Protein AF-A0A3N4LB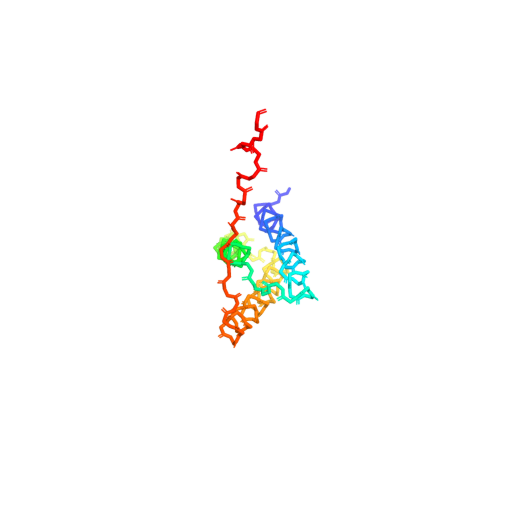V9-F1 (afdb_monomer_lite)

Organism: NCBI:txid1051890

Structure (mmCIF, N/CA/C/O backbone):
data_AF-A0A3N4LBV9-F1
#
_entry.id   AF-A0A3N4LBV9-F1
#
loop_
_atom_site.group_PDB
_atom_site.id
_atom_site.type_symbol
_atom_site.label_atom_id
_atom_site.label_alt_id
_atom_site.label_comp_id
_atom_site.label_asym_id
_atom_site.label_entity_id
_atom_site.label_seq_id
_atom_site.pdbx_PDB_ins_code
_atom_site.Cartn_x
_atom_site.Cartn_y
_atom_site.Cartn_z
_atom_site.occupancy
_atom_site.B_iso_or_equiv
_atom_site.auth_seq_id
_atom_site.auth_comp_id
_atom_site.auth_asym_id
_atom_site.auth_atom_id
_atom_site.pdbx_PDB_model_num
ATOM 1 N N . MET A 1 1 ? -13.068 11.919 16.872 1.00 75.56 1 MET A N 1
ATOM 2 C CA . MET A 1 1 ? -12.288 11.099 15.927 1.00 75.56 1 MET A CA 1
ATOM 3 C C . MET A 1 1 ? -11.616 10.014 16.744 1.00 75.56 1 MET A C 1
ATOM 5 O O . MET A 1 1 ? -10.957 10.363 17.719 1.00 75.56 1 MET A O 1
ATOM 9 N N . SER A 1 2 ? -11.880 8.741 16.451 1.00 92.56 2 SER A N 1
ATOM 10 C CA . SER A 1 2 ? -11.309 7.625 17.220 1.00 92.56 2 SER A CA 1
ATOM 11 C C . SER A 1 2 ? -9.838 7.387 16.863 1.00 92.56 2 SER A C 1
ATOM 13 O O . SER A 1 2 ? -9.336 7.888 15.848 1.00 92.56 2 SER A O 1
ATOM 15 N N . ALA A 1 3 ? -9.129 6.625 17.700 1.00 93.25 3 ALA A N 1
ATOM 16 C CA . ALA A 1 3 ? -7.759 6.202 17.406 1.00 93.25 3 ALA A CA 1
ATOM 17 C C . ALA A 1 3 ? -7.703 5.349 16.126 1.00 93.25 3 ALA A C 1
ATOM 19 O O . ALA A 1 3 ? -6.806 5.545 15.307 1.00 93.25 3 ALA A O 1
ATOM 20 N N . VAL A 1 4 ? -8.709 4.489 15.915 1.00 95.56 4 VAL A N 1
ATOM 21 C CA . VAL A 1 4 ? -8.875 3.673 14.703 1.00 95.56 4 VAL A CA 1
ATOM 22 C C . VAL A 1 4 ? -9.034 4.561 13.465 1.00 95.56 4 VAL A C 1
ATOM 24 O O . VAL A 1 4 ? -8.277 4.414 12.508 1.00 95.56 4 VAL A O 1
ATOM 27 N N . GLN A 1 5 ? -9.935 5.551 13.501 1.00 95.50 5 GLN A N 1
ATOM 28 C CA . GLN A 1 5 ? -10.119 6.507 12.397 1.00 95.50 5 GLN A CA 1
ATOM 29 C C . GLN A 1 5 ? -8.847 7.305 12.095 1.00 95.50 5 GLN A C 1
ATOM 31 O O . GLN A 1 5 ? -8.494 7.499 10.936 1.00 95.50 5 GLN A O 1
ATOM 36 N N . THR A 1 6 ? -8.140 7.753 13.134 1.00 96.25 6 THR A N 1
ATOM 37 C CA . THR A 1 6 ? -6.898 8.524 12.975 1.00 96.25 6 THR A CA 1
ATOM 38 C C . THR A 1 6 ? -5.791 7.674 12.348 1.00 96.25 6 THR A C 1
ATOM 40 O O . THR A 1 6 ? -5.038 8.162 11.509 1.00 96.25 6 THR A O 1
ATOM 43 N N . CYS A 1 7 ? -5.682 6.405 12.748 1.00 95.62 7 CYS A N 1
ATOM 44 C CA . CYS A 1 7 ? -4.730 5.460 12.174 1.00 95.62 7 CYS A CA 1
ATOM 45 C C . CYS A 1 7 ? -5.047 5.185 10.699 1.00 95.62 7 CYS A C 1
ATOM 47 O O . CYS A 1 7 ? -4.162 5.336 9.861 1.00 95.62 7 CYS A O 1
ATOM 49 N N . TYR A 1 8 ? -6.313 4.897 10.380 1.00 97.44 8 TYR A N 1
ATOM 50 C CA . TYR A 1 8 ? -6.777 4.709 9.005 1.00 97.44 8 TYR A CA 1
ATOM 51 C C . TYR A 1 8 ? -6.409 5.895 8.103 1.00 97.44 8 TYR A C 1
ATOM 53 O O . TYR A 1 8 ? -5.766 5.686 7.079 1.00 97.44 8 TYR A O 1
ATOM 61 N N . ILE A 1 9 ? -6.727 7.128 8.523 1.00 96.56 9 ILE A N 1
ATOM 62 C CA . ILE A 1 9 ? -6.429 8.347 7.749 1.00 96.56 9 ILE A CA 1
ATOM 63 C C . ILE A 1 9 ? -4.931 8.453 7.440 1.00 96.56 9 ILE A C 1
ATOM 65 O O . ILE A 1 9 ? -4.555 8.651 6.287 1.00 96.56 9 ILE A O 1
ATOM 69 N N . LYS A 1 10 ? -4.067 8.251 8.442 1.00 95.62 10 LYS A N 1
ATOM 70 C CA . LYS A 1 10 ? -2.608 8.322 8.260 1.00 95.62 10 LYS A CA 1
ATOM 71 C C . LYS A 1 10 ? -2.078 7.278 7.278 1.00 95.62 10 LYS A C 1
ATOM 73 O O . LYS A 1 10 ? -1.145 7.563 6.530 1.00 95.62 10 LYS A O 1
ATOM 78 N N . ILE A 1 11 ? -2.642 6.070 7.298 1.00 96.19 11 ILE A N 1
ATOM 79 C CA . ILE A 1 11 ? -2.274 5.016 6.348 1.00 96.19 11 ILE A CA 1
ATOM 80 C C . ILE A 1 11 ? -2.713 5.424 4.943 1.00 96.19 11 ILE A C 1
ATOM 82 O O . ILE A 1 11 ? -1.914 5.360 4.014 1.00 96.19 11 ILE A O 1
ATOM 86 N N . THR A 1 12 ? -3.951 5.897 4.780 1.00 94.88 12 THR A N 1
ATOM 87 C CA . THR A 1 12 ? -4.462 6.307 3.467 1.00 94.88 12 THR A CA 1
ATOM 88 C C . THR A 1 12 ? -3.708 7.498 2.884 1.00 94.88 12 THR A C 1
ATOM 90 O O . THR A 1 12 ? -3.353 7.439 1.716 1.00 94.88 12 THR A O 1
ATOM 93 N N . GLU A 1 13 ? -3.359 8.513 3.680 1.00 94.19 13 GLU A N 1
ATOM 94 C CA . GLU A 1 13 ? -2.552 9.661 3.227 1.00 94.19 13 GLU A CA 1
ATOM 95 C C . GLU A 1 13 ? -1.179 9.221 2.692 1.00 94.19 13 GLU A C 1
ATOM 97 O O . GLU A 1 13 ? -0.693 9.740 1.688 1.00 94.19 13 GLU A O 1
ATOM 102 N N . LYS A 1 14 ? -0.552 8.224 3.329 1.00 91.56 14 LYS A N 1
ATOM 103 C CA . LYS A 1 14 ? 0.690 7.623 2.821 1.00 91.56 14 LYS A CA 1
ATOM 104 C C . LYS A 1 14 ? 0.455 6.850 1.526 1.00 91.56 14 LYS A C 1
ATOM 106 O O . LYS A 1 14 ? 1.209 7.011 0.568 1.00 91.56 14 LYS A O 1
ATOM 111 N N . LEU A 1 15 ? -0.588 6.022 1.484 1.00 93.81 15 LEU A N 1
ATOM 112 C CA . LEU A 1 15 ? -0.914 5.210 0.311 1.00 93.81 15 LEU A CA 1
ATOM 113 C C . LEU A 1 15 ? -1.347 6.061 -0.888 1.00 93.81 15 LEU A C 1
ATOM 115 O O . LEU A 1 15 ? -1.114 5.649 -2.020 1.00 93.81 15 LEU A O 1
ATOM 119 N N . GLU A 1 16 ? -1.893 7.260 -0.692 1.00 94.44 16 GLU A N 1
ATOM 120 C CA . GLU A 1 16 ? -2.208 8.191 -1.783 1.00 94.44 16 GLU A CA 1
ATOM 121 C C . GLU A 1 16 ? -0.967 8.558 -2.606 1.00 94.44 16 GLU A C 1
ATOM 123 O O . GLU A 1 16 ? -1.050 8.662 -3.832 1.00 94.44 16 GLU A O 1
ATOM 128 N N . VAL A 1 17 ? 0.210 8.651 -1.976 1.00 93.94 17 VAL A N 1
ATOM 129 C CA . VAL A 1 17 ? 1.477 8.949 -2.664 1.00 93.94 17 VAL A CA 1
ATOM 130 C C . VAL A 1 17 ? 1.848 7.856 -3.675 1.00 93.94 17 VAL A C 1
ATOM 132 O O . VAL A 1 17 ? 2.466 8.156 -4.700 1.00 93.94 17 VAL A O 1
ATOM 135 N N . SER A 1 18 ? 1.414 6.607 -3.457 1.00 93.94 18 SER A N 1
ATOM 136 C CA . SER A 1 18 ? 1.677 5.492 -4.380 1.00 93.94 18 SER A CA 1
ATOM 137 C C . SER A 1 18 ? 1.151 5.764 -5.794 1.00 93.94 18 SER A C 1
ATOM 139 O O . SER A 1 18 ? 1.808 5.411 -6.772 1.00 93.94 18 SER A O 1
ATOM 141 N N . SER A 1 19 ? 0.023 6.472 -5.920 1.00 92.12 19 SER A N 1
ATOM 142 C CA . SER A 1 19 ? -0.589 6.798 -7.214 1.00 92.12 19 SER A CA 1
ATOM 143 C C . SER A 1 19 ? 0.341 7.619 -8.113 1.00 92.12 19 SER A C 1
ATOM 145 O O . SER A 1 19 ? 0.452 7.336 -9.306 1.00 92.12 19 SER A O 1
ATOM 147 N N . LYS A 1 20 ? 1.091 8.561 -7.529 1.00 93.00 20 LYS A N 1
ATOM 148 C CA . LYS A 1 20 ? 2.069 9.390 -8.242 1.00 93.00 20 LYS A CA 1
ATOM 149 C C . LYS A 1 20 ? 3.237 8.559 -8.771 1.00 93.00 20 LYS A C 1
ATOM 151 O O . LYS A 1 20 ? 3.640 8.731 -9.916 1.00 93.00 20 LYS A O 1
ATOM 156 N N . TYR A 1 21 ? 3.780 7.655 -7.958 1.00 93.50 21 TYR A N 1
ATOM 157 C CA . TYR A 1 21 ? 4.869 6.773 -8.390 1.00 93.50 21 TYR A CA 1
ATOM 158 C C . TYR A 1 21 ? 4.405 5.792 -9.470 1.00 93.50 21 TYR A C 1
ATOM 160 O O . TYR A 1 21 ? 5.105 5.592 -10.458 1.00 93.50 21 TYR A O 1
ATOM 168 N N . ILE A 1 22 ? 3.190 5.251 -9.344 1.00 93.81 22 ILE A N 1
ATOM 169 C CA . ILE A 1 22 ? 2.581 4.400 -10.375 1.00 93.81 22 ILE A CA 1
ATOM 170 C C . ILE A 1 22 ? 2.407 5.172 -11.690 1.00 93.81 22 ILE A C 1
ATOM 172 O O . ILE A 1 22 ? 2.677 4.626 -12.760 1.00 93.81 22 ILE A O 1
ATOM 176 N N . GLU A 1 23 ? 1.976 6.434 -11.644 1.00 93.88 23 GLU A N 1
ATOM 177 C CA . GLU A 1 23 ? 1.867 7.284 -12.835 1.00 93.88 23 GLU A CA 1
ATOM 178 C C . GLU A 1 23 ? 3.235 7.522 -13.491 1.00 93.88 23 GLU A C 1
ATOM 180 O O . GLU A 1 23 ? 3.368 7.350 -14.704 1.00 93.88 23 GLU A O 1
ATOM 185 N N . LEU A 1 24 ? 4.267 7.839 -12.701 1.00 91.94 24 LEU A N 1
ATOM 186 C CA . LEU A 1 24 ? 5.636 8.029 -13.194 1.00 91.94 24 LEU A CA 1
ATOM 187 C C . LEU A 1 24 ? 6.188 6.762 -13.859 1.00 91.94 24 LEU A C 1
ATOM 189 O O . LEU A 1 24 ? 6.694 6.831 -14.980 1.00 91.94 24 LEU A O 1
ATOM 193 N N . LEU A 1 25 ? 6.033 5.606 -13.214 1.00 91.50 25 LEU A N 1
ATOM 194 C CA . LEU A 1 25 ? 6.468 4.314 -13.746 1.00 91.50 25 LEU A CA 1
ATOM 195 C C . LEU A 1 25 ? 5.717 3.949 -15.038 1.00 91.50 25 LEU A C 1
ATOM 197 O O . LEU A 1 25 ? 6.316 3.473 -16.003 1.00 91.50 25 LEU A O 1
ATOM 201 N N . ASN A 1 26 ? 4.412 4.226 -15.110 1.00 92.00 26 ASN A N 1
ATOM 20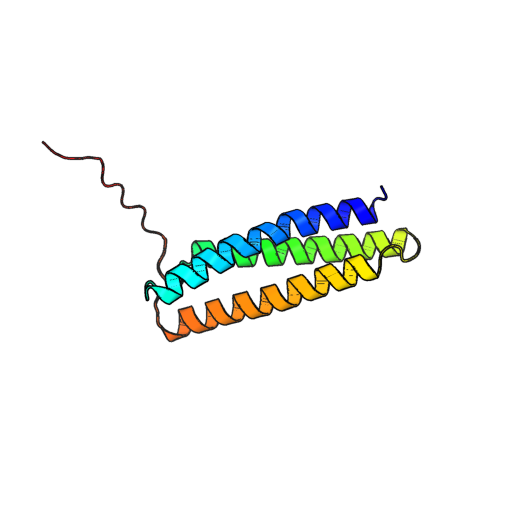2 C CA . ASN A 1 26 ? 3.634 4.030 -16.336 1.00 92.00 26 ASN A CA 1
ATOM 203 C C . ASN A 1 26 ? 4.061 4.979 -17.464 1.00 92.00 26 ASN A C 1
ATOM 205 O O . ASN A 1 26 ? 4.108 4.567 -18.625 1.00 92.00 26 ASN A O 1
ATOM 209 N N . LEU A 1 27 ? 4.386 6.234 -17.146 1.00 91.50 27 LEU A N 1
ATOM 210 C CA . LEU A 1 27 ? 4.891 7.204 -18.115 1.00 91.50 27 LEU A CA 1
ATOM 211 C C . LEU A 1 27 ? 6.230 6.737 -18.701 1.00 91.50 27 LEU A C 1
ATOM 213 O O . LEU A 1 27 ? 6.372 6.705 -19.923 1.00 91.50 27 LEU A O 1
ATOM 217 N N . GLN A 1 28 ? 7.174 6.330 -17.851 1.00 86.12 28 GLN A N 1
ATOM 218 C CA . GLN A 1 28 ? 8.476 5.783 -18.260 1.00 86.12 28 GLN A CA 1
ATOM 219 C C . GLN A 1 28 ? 8.292 4.555 -19.160 1.00 86.12 28 GLN A C 1
ATOM 221 O O . GLN A 1 28 ? 8.842 4.497 -20.263 1.00 86.12 28 GLN A O 1
ATOM 226 N N . ARG A 1 29 ? 7.393 3.641 -18.770 1.00 84.44 29 ARG A N 1
ATOM 227 C CA . ARG A 1 29 ? 7.009 2.490 -19.596 1.00 84.44 29 ARG A CA 1
ATOM 228 C C . ARG A 1 29 ? 6.488 2.913 -20.966 1.00 84.44 29 ARG A C 1
ATOM 230 O O . ARG A 1 29 ? 6.893 2.351 -21.977 1.00 84.44 29 ARG A O 1
ATOM 237 N N . SER A 1 30 ? 5.584 3.891 -21.016 1.00 86.69 30 SER A N 1
ATOM 238 C CA . SER A 1 30 ? 4.976 4.348 -22.273 1.00 86.69 30 SER A CA 1
ATOM 239 C C . SER A 1 30 ? 5.983 4.975 -23.243 1.00 86.69 30 SER A C 1
ATOM 241 O O . SER A 1 30 ? 5.760 4.949 -24.452 1.00 86.69 30 SER A O 1
ATOM 243 N N . ARG A 1 31 ? 7.094 5.505 -22.718 1.00 86.38 31 ARG A N 1
ATOM 244 C CA . ARG A 1 31 ? 8.195 6.092 -23.492 1.00 86.38 31 ARG A CA 1
ATOM 245 C C . ARG A 1 31 ? 9.239 5.067 -23.934 1.00 86.38 31 ARG A C 1
ATOM 247 O O . ARG A 1 31 ? 10.028 5.370 -24.821 1.00 86.38 31 ARG A O 1
ATOM 254 N N . GLY A 1 32 ? 9.209 3.859 -23.369 1.00 81.38 32 GLY A N 1
ATOM 255 C CA . GLY A 1 32 ? 10.236 2.842 -23.594 1.00 81.38 32 GLY A CA 1
ATOM 256 C C . GLY A 1 32 ? 11.510 3.070 -22.776 1.00 81.38 32 GLY A C 1
ATOM 257 O O . GLY A 1 32 ? 12.513 2.419 -23.046 1.00 81.38 32 GLY A O 1
ATOM 258 N N . ASP A 1 33 ? 11.461 3.947 -21.766 1.00 77.88 33 ASP A N 1
ATOM 259 C CA . ASP A 1 33 ? 12.605 4.294 -20.907 1.00 77.88 33 ASP A CA 1
ATOM 260 C C . ASP A 1 33 ? 12.911 3.198 -19.863 1.00 77.88 33 ASP A C 1
ATOM 262 O O . ASP A 1 33 ? 13.872 3.294 -19.102 1.00 77.88 33 ASP A O 1
ATOM 266 N N . GLY A 1 34 ? 12.085 2.147 -19.816 1.00 83.44 34 GLY A N 1
ATOM 267 C CA . GLY A 1 34 ? 12.183 1.075 -18.834 1.00 83.44 34 GLY A CA 1
ATOM 268 C C . GLY A 1 34 ? 11.511 1.411 -17.510 1.00 83.44 34 GLY A C 1
ATOM 269 O O . GLY A 1 34 ? 10.510 2.129 -17.465 1.00 83.44 34 GLY A O 1
ATOM 270 N N . VAL A 1 35 ? 12.051 0.844 -16.432 1.00 84.81 35 VAL A N 1
ATOM 271 C CA . VAL A 1 35 ? 11.574 1.039 -15.060 1.00 84.81 35 VAL A CA 1
ATOM 272 C C . VAL A 1 35 ? 12.687 1.699 -14.256 1.00 84.81 35 VAL A C 1
ATOM 274 O O . VAL A 1 35 ? 13.762 1.119 -14.080 1.00 84.81 35 VAL A O 1
ATOM 277 N N . VAL A 1 36 ? 12.430 2.905 -13.749 1.00 87.62 36 VAL A N 1
ATOM 278 C CA . VAL A 1 36 ? 13.373 3.584 -12.853 1.00 87.62 36 VAL A CA 1
ATOM 279 C C . VAL A 1 36 ? 13.365 2.882 -11.501 1.00 87.62 36 VAL A C 1
ATOM 281 O O . VAL A 1 36 ? 12.321 2.743 -10.858 1.00 87.62 36 VAL A O 1
ATOM 284 N N . PHE A 1 37 ? 14.542 2.423 -11.075 1.00 84.19 37 PHE A N 1
ATOM 285 C CA . PHE A 1 37 ? 14.676 1.606 -9.872 1.00 84.19 37 PHE A CA 1
ATOM 286 C C . PHE A 1 37 ? 14.199 2.335 -8.620 1.00 84.19 37 PHE A C 1
ATOM 288 O O . PHE A 1 37 ? 13.468 1.757 -7.822 1.00 84.19 37 PHE A O 1
ATOM 295 N N . GLU A 1 38 ? 14.578 3.600 -8.477 1.00 89.81 38 GLU A N 1
ATOM 296 C CA . GLU A 1 38 ? 14.261 4.410 -7.307 1.00 89.81 38 GLU A CA 1
ATOM 297 C C . GLU A 1 38 ? 12.753 4.606 -7.158 1.00 89.81 38 GLU A C 1
ATOM 299 O O . GLU A 1 38 ? 12.225 4.476 -6.064 1.00 89.81 38 GLU A O 1
ATOM 304 N N . ASP A 1 39 ? 12.032 4.839 -8.258 1.00 91.56 39 ASP A N 1
ATOM 305 C CA . ASP A 1 39 ? 10.578 5.016 -8.207 1.00 91.56 39 ASP A CA 1
ATOM 306 C C . ASP A 1 39 ? 9.868 3.704 -7.805 1.00 91.56 39 ASP A C 1
ATOM 308 O O . ASP A 1 39 ? 8.870 3.722 -7.082 1.00 91.56 39 ASP A O 1
ATOM 312 N N . LEU A 1 40 ? 10.406 2.549 -8.219 1.00 92.00 40 LEU A N 1
ATOM 313 C CA . LEU A 1 40 ? 9.916 1.225 -7.817 1.00 92.00 40 LEU A CA 1
ATOM 314 C C . LEU A 1 40 ? 10.289 0.860 -6.366 1.00 92.00 40 LEU A C 1
ATOM 316 O O . LEU A 1 40 ? 9.528 0.165 -5.681 1.00 92.00 40 LEU A O 1
ATOM 320 N N . GLU A 1 41 ? 11.453 1.301 -5.893 1.00 92.44 41 GLU A N 1
ATOM 321 C CA . GLU A 1 41 ? 11.910 1.133 -4.510 1.00 92.44 41 GLU A CA 1
ATOM 322 C C . GLU A 1 41 ? 11.069 1.978 -3.547 1.00 92.44 41 GLU A C 1
ATOM 324 O O . GLU A 1 41 ? 10.598 1.461 -2.532 1.00 92.44 41 GLU A O 1
ATOM 329 N N . GLU A 1 42 ? 10.773 3.227 -3.907 1.00 95.00 42 GLU A N 1
ATOM 330 C CA . GLU A 1 42 ? 9.850 4.095 -3.167 1.00 95.00 42 GLU A CA 1
ATOM 331 C C . GLU A 1 42 ? 8.450 3.472 -3.090 1.00 95.00 42 GLU A C 1
ATOM 333 O O . GLU A 1 42 ? 7.866 3.369 -2.010 1.00 95.00 42 GLU A O 1
ATOM 338 N N . LEU A 1 43 ? 7.931 2.946 -4.207 1.00 95.25 43 LEU A N 1
ATOM 339 C CA . LEU A 1 43 ? 6.637 2.257 -4.222 1.00 95.25 43 LEU A CA 1
ATOM 340 C C . LEU A 1 43 ? 6.631 1.016 -3.310 1.00 95.25 43 LEU A C 1
ATOM 342 O O . LEU A 1 43 ? 5.659 0.769 -2.592 1.00 95.25 43 LEU A O 1
ATOM 346 N N . SER A 1 44 ? 7.731 0.257 -3.303 1.00 95.44 44 SER A N 1
ATOM 347 C CA . SER A 1 44 ? 7.907 -0.902 -2.417 1.00 95.44 44 SER A CA 1
ATOM 348 C C . SER A 1 44 ? 7.966 -0.490 -0.943 1.00 95.44 44 SER A C 1
ATOM 350 O O . SER A 1 44 ? 7.366 -1.157 -0.101 1.00 95.44 44 SER A O 1
ATOM 352 N N . THR A 1 45 ? 8.633 0.623 -0.639 1.00 96.69 45 THR A N 1
ATOM 353 C CA . THR A 1 45 ? 8.733 1.183 0.716 1.00 96.69 45 THR A CA 1
ATOM 354 C C . THR A 1 45 ? 7.365 1.633 1.221 1.00 96.69 45 THR A C 1
ATOM 356 O O . THR A 1 45 ? 6.957 1.236 2.310 1.00 96.69 45 THR A O 1
ATOM 359 N N . ILE A 1 46 ? 6.595 2.356 0.399 1.00 96.38 46 ILE A N 1
ATOM 360 C CA . ILE A 1 46 ? 5.217 2.761 0.724 1.00 96.38 46 ILE A CA 1
ATOM 361 C C . ILE A 1 46 ? 4.337 1.536 1.011 1.00 96.38 46 ILE A C 1
ATOM 363 O O . ILE A 1 46 ? 3.567 1.540 1.971 1.00 96.38 46 ILE A O 1
ATOM 367 N N . SER A 1 47 ? 4.458 0.474 0.208 1.00 96.94 47 SER A N 1
ATOM 368 C CA . SER A 1 47 ? 3.709 -0.768 0.430 1.00 96.94 47 SER A CA 1
ATOM 369 C C . SER A 1 47 ? 4.076 -1.432 1.758 1.00 96.94 47 SER A C 1
ATOM 371 O O . SER A 1 47 ? 3.186 -1.884 2.476 1.00 96.94 47 SER A O 1
ATOM 373 N N . GLN A 1 48 ? 5.366 -1.482 2.098 1.00 97.44 48 GLN A N 1
ATOM 374 C CA . GLN A 1 48 ? 5.848 -2.064 3.351 1.00 97.44 48 GLN A CA 1
ATOM 375 C C . GLN A 1 48 ? 5.355 -1.268 4.568 1.00 97.44 48 GLN A C 1
ATOM 377 O O . GLN A 1 48 ? 4.763 -1.846 5.479 1.00 97.44 48 GLN A O 1
ATOM 382 N N . GLU A 1 49 ? 5.516 0.057 4.556 1.00 96.75 49 GLU A N 1
ATOM 383 C CA . GLU A 1 49 ? 5.003 0.931 5.619 1.00 96.75 49 GLU A CA 1
ATOM 384 C C . GLU A 1 49 ? 3.478 0.830 5.756 1.00 96.75 49 GLU A C 1
ATOM 386 O O . GLU A 1 49 ? 2.935 0.878 6.861 1.00 96.75 49 GLU A O 1
ATOM 391 N N . GLY A 1 50 ? 2.768 0.672 4.638 1.00 97.19 50 GLY A N 1
ATOM 392 C CA . GLY A 1 50 ? 1.326 0.470 4.637 1.00 97.19 50 GLY A CA 1
ATOM 393 C C . GLY A 1 50 ? 0.913 -0.856 5.286 1.00 97.19 50 GLY A C 1
ATOM 394 O O . GLY A 1 50 ? -0.055 -0.868 6.044 1.00 97.19 50 GLY A O 1
ATOM 395 N N . HIS A 1 51 ? 1.658 -1.947 5.068 1.00 97.69 51 HIS A N 1
ATOM 396 C CA . HIS A 1 51 ? 1.439 -3.217 5.774 1.00 97.69 51 HIS A CA 1
ATOM 397 C C . HIS A 1 51 ? 1.687 -3.092 7.280 1.00 97.69 51 HIS A C 1
ATOM 399 O O . HIS A 1 51 ? 0.873 -3.563 8.072 1.00 97.69 51 HIS A O 1
ATOM 405 N N . GLU A 1 52 ? 2.757 -2.415 7.692 1.00 97.44 52 GLU A N 1
ATOM 406 C CA . GLU A 1 52 ? 3.026 -2.149 9.112 1.00 97.44 52 GLU A CA 1
ATOM 407 C C . GLU A 1 52 ? 1.908 -1.310 9.749 1.00 97.44 52 GLU A C 1
ATOM 409 O O . GLU A 1 52 ? 1.435 -1.608 10.849 1.00 97.44 52 GLU A O 1
ATOM 414 N N . GLY A 1 53 ? 1.424 -0.298 9.025 1.00 97.12 53 GLY A N 1
ATOM 415 C CA . GLY A 1 53 ? 0.269 0.499 9.423 1.00 97.12 53 GLY A CA 1
ATOM 416 C C . GLY A 1 53 ? -1.015 -0.325 9.537 1.00 97.12 53 GLY A C 1
ATOM 417 O O . GLY A 1 53 ? -1.758 -0.162 10.503 1.00 97.12 53 GLY A O 1
ATOM 418 N N . LEU A 1 54 ? -1.273 -1.235 8.595 1.00 97.94 54 LEU A N 1
ATOM 419 C CA . LEU A 1 54 ? -2.431 -2.129 8.626 1.00 97.94 54 LEU A CA 1
ATOM 420 C C . LEU A 1 54 ? -2.425 -3.033 9.866 1.00 97.94 54 LEU A C 1
ATOM 422 O O . LEU A 1 54 ? -3.462 -3.186 10.511 1.00 97.94 54 LEU A O 1
ATOM 426 N N . GLU A 1 55 ? -1.280 -3.606 10.229 1.00 97.88 55 GLU A N 1
ATOM 427 C CA . GLU A 1 55 ? -1.169 -4.432 11.437 1.00 97.88 55 GLU A CA 1
ATOM 428 C C . GLU A 1 55 ? -1.425 -3.604 12.705 1.00 97.88 55 GLU A C 1
ATOM 430 O O . GLU A 1 55 ? -2.153 -4.036 13.603 1.00 97.88 55 GLU A O 1
ATOM 435 N N . ALA A 1 56 ? -0.931 -2.362 12.750 1.00 97.19 56 ALA A N 1
ATOM 436 C CA . ALA A 1 56 ? -1.263 -1.432 13.828 1.00 97.19 56 ALA A CA 1
ATOM 437 C C . ALA A 1 56 ? -2.766 -1.090 13.867 1.00 97.19 56 ALA A C 1
ATOM 439 O O . ALA A 1 56 ? -3.353 -1.016 14.948 1.00 97.19 56 ALA A O 1
ATOM 440 N N . LEU A 1 57 ? -3.408 -0.915 12.707 1.00 98.00 57 LEU A N 1
ATOM 441 C CA . LEU A 1 57 ? -4.844 -0.649 12.600 1.00 98.00 57 LEU A CA 1
ATOM 442 C C . LEU A 1 57 ? -5.680 -1.830 13.108 1.00 98.00 57 LEU A C 1
ATOM 444 O O . LEU A 1 57 ? -6.638 -1.613 13.850 1.00 98.00 57 LEU A O 1
ATOM 448 N N . LYS A 1 58 ? -5.307 -3.066 12.756 1.00 98.06 58 LYS A N 1
ATOM 449 C CA . LYS A 1 58 ? -5.954 -4.293 13.251 1.00 98.06 58 LYS A CA 1
ATOM 450 C C . LYS A 1 58 ? -5.857 -4.398 14.769 1.00 98.06 58 LYS A C 1
ATOM 452 O O . LYS A 1 58 ? -6.880 -4.562 15.430 1.00 98.06 58 LYS A O 1
ATOM 457 N N . LEU A 1 59 ? -4.665 -4.192 15.331 1.00 97.75 59 LEU A N 1
ATOM 458 C CA . LEU A 1 59 ? -4.462 -4.204 16.781 1.00 97.75 59 LEU A CA 1
ATOM 459 C C . LEU A 1 59 ? -5.306 -3.130 17.487 1.00 97.75 59 LEU A C 1
ATOM 461 O O . LEU A 1 59 ? -5.928 -3.395 18.516 1.00 97.75 59 LEU A O 1
ATOM 465 N N . LEU A 1 60 ? -5.356 -1.914 16.935 1.00 97.19 60 LEU A N 1
ATOM 466 C CA . LEU A 1 60 ? -6.201 -0.845 17.469 1.00 97.19 60 LEU A CA 1
ATOM 467 C C . LEU A 1 60 ? -7.688 -1.204 17.381 1.00 97.19 60 LEU A C 1
ATOM 469 O O . LEU A 1 60 ? -8.423 -0.934 18.326 1.00 97.19 60 LEU A O 1
ATOM 473 N N . SER A 1 61 ? -8.136 -1.820 16.287 1.00 97.00 61 SER A N 1
ATOM 474 C CA . SER A 1 61 ? -9.517 -2.287 16.135 1.00 97.00 61 SER A CA 1
ATOM 475 C C . SER A 1 61 ? -9.888 -3.295 17.224 1.00 97.00 61 SER A C 1
ATOM 477 O O . SER A 1 61 ? -10.895 -3.111 17.908 1.00 97.00 61 SER A O 1
ATOM 479 N N . GLU A 1 62 ? -9.037 -4.294 17.471 1.00 97.19 62 GLU A N 1
ATOM 480 C CA . GLU A 1 62 ? -9.231 -5.291 18.532 1.00 97.19 62 GLU A CA 1
ATOM 481 C C . GLU A 1 62 ? -9.334 -4.644 19.920 1.00 97.19 62 GLU A C 1
ATOM 483 O O . GLU A 1 62 ? -10.254 -4.943 20.685 1.00 97.19 62 GLU A O 1
ATOM 488 N N . GLN A 1 63 ? -8.449 -3.690 20.226 1.00 96.50 63 GLN A N 1
ATOM 489 C CA . GLN A 1 63 ? -8.472 -2.930 21.483 1.00 96.50 63 GLN A CA 1
ATOM 490 C C . GLN A 1 63 ? -9.719 -2.046 21.636 1.00 96.50 63 GLN A C 1
ATOM 492 O O . GLN A 1 63 ? -10.088 -1.695 22.757 1.00 96.50 63 GLN A O 1
ATOM 497 N N . ASN A 1 64 ? -10.376 -1.694 20.528 1.00 95.69 64 ASN A N 1
ATOM 498 C CA . ASN A 1 64 ? -11.577 -0.861 20.485 1.00 95.69 64 ASN A CA 1
ATOM 499 C C . ASN A 1 64 ? -12.835 -1.678 20.128 1.00 95.69 64 ASN A C 1
ATOM 501 O O . ASN A 1 64 ? -13.756 -1.168 19.497 1.00 95.69 64 ASN A O 1
ATOM 505 N N . ASN A 1 65 ? -12.907 -2.940 20.573 1.00 95.19 65 ASN A N 1
ATOM 506 C CA . ASN A 1 65 ? -14.069 -3.829 20.411 1.00 95.19 65 ASN A CA 1
ATOM 507 C C . ASN A 1 65 ? -14.452 -4.117 18.946 1.00 95.19 65 ASN A C 1
ATOM 509 O O . ASN A 1 65 ? -15.635 -4.221 18.620 1.00 95.19 65 ASN A O 1
ATOM 513 N N . GLY A 1 66 ? -13.463 -4.246 18.062 1.00 94.00 66 GLY A N 1
ATOM 514 C CA . GLY A 1 66 ? -13.683 -4.511 16.640 1.00 94.00 66 GLY A CA 1
ATOM 515 C C . GLY A 1 66 ? -14.175 -3.289 15.863 1.00 94.00 66 GLY A C 1
ATOM 516 O O . GLY A 1 66 ? -14.880 -3.437 14.868 1.00 94.00 66 GLY A O 1
ATOM 517 N N . GLU A 1 67 ? -13.853 -2.074 16.317 1.00 95.88 67 GLU A N 1
ATOM 518 C CA . GLU A 1 67 ? -14.187 -0.845 15.596 1.00 95.88 67 GLU A CA 1
ATOM 519 C C . GLU A 1 67 ? -13.495 -0.806 14.221 1.00 95.88 67 GLU A C 1
ATOM 521 O O . GLU A 1 67 ? -12.301 -1.071 14.101 1.00 95.88 67 GLU A O 1
ATOM 526 N N . GLY A 1 68 ? -14.226 -0.397 13.182 1.00 94.38 68 GLY A N 1
ATOM 527 C CA . GLY A 1 68 ? -13.655 -0.094 11.866 1.00 94.38 68 GLY A CA 1
ATOM 528 C C . GLY A 1 68 ? -13.235 -1.291 10.996 1.00 94.38 68 GLY A C 1
ATOM 529 O O . GLY A 1 68 ? -12.196 -1.187 10.341 1.00 94.38 68 GLY A O 1
ATOM 530 N N . PRO A 1 69 ? -14.014 -2.390 10.904 1.00 96.31 69 PRO A N 1
ATOM 531 C CA . PRO A 1 69 ? -13.686 -3.504 10.007 1.00 96.31 69 PRO A CA 1
ATOM 532 C C . PRO A 1 69 ? -13.627 -3.069 8.531 1.00 96.31 69 PRO A C 1
ATOM 534 O O . PRO A 1 69 ? -12.781 -3.550 7.781 1.00 96.31 69 PRO A O 1
ATOM 537 N N . ASP A 1 70 ? -14.451 -2.095 8.129 1.00 97.44 70 ASP A N 1
ATOM 538 C CA . ASP A 1 70 ? -14.445 -1.544 6.767 1.00 97.44 70 ASP A CA 1
ATOM 539 C C . ASP A 1 70 ? -13.149 -0.779 6.446 1.00 97.44 70 ASP A C 1
ATOM 541 O O . ASP A 1 70 ? -12.685 -0.783 5.306 1.00 97.44 70 ASP A O 1
ATOM 545 N N . TYR A 1 71 ? -12.528 -0.143 7.448 1.00 97.00 71 TYR A N 1
ATOM 546 C CA . TYR A 1 71 ? -11.244 0.546 7.282 1.00 97.00 71 TYR A CA 1
ATOM 547 C C . TYR A 1 71 ? -10.113 -0.450 7.031 1.00 97.00 71 TYR A C 1
ATOM 549 O O . TYR A 1 71 ? -9.299 -0.238 6.133 1.00 97.00 71 TYR A O 1
ATOM 557 N N . ILE A 1 72 ? -10.096 -1.552 7.786 1.00 97.94 72 ILE A N 1
ATOM 558 C CA . ILE A 1 72 ? -9.141 -2.652 7.609 1.00 97.94 72 ILE A CA 1
ATOM 559 C C . ILE A 1 72 ? -9.295 -3.247 6.208 1.00 97.94 72 ILE A C 1
ATOM 561 O O . ILE A 1 72 ? -8.320 -3.292 5.460 1.00 97.94 72 ILE A O 1
ATOM 565 N N . ALA A 1 73 ? -10.521 -3.609 5.821 1.00 97.88 73 ALA A N 1
ATOM 566 C CA . ALA A 1 73 ? -10.802 -4.188 4.508 1.00 97.88 73 ALA A CA 1
ATOM 567 C C . ALA A 1 73 ? -10.411 -3.244 3.355 1.00 97.88 73 ALA A C 1
ATOM 569 O O . ALA A 1 73 ? -9.871 -3.684 2.339 1.00 97.88 73 ALA A O 1
ATOM 570 N N . SER A 1 74 ? -10.647 -1.937 3.514 1.00 97.56 74 SER A N 1
ATOM 571 C CA . SER A 1 74 ? -10.241 -0.916 2.542 1.00 97.56 74 SER A CA 1
ATOM 572 C C . SER A 1 74 ? -8.719 -0.876 2.364 1.00 97.56 74 SER A C 1
ATOM 574 O O . SER A 1 74 ? -8.222 -0.978 1.240 1.00 97.56 74 SER A O 1
ATOM 576 N N . VAL A 1 75 ? -7.966 -0.798 3.466 1.00 97.62 75 VAL A N 1
ATOM 577 C CA . VAL A 1 75 ? -6.494 -0.773 3.431 1.00 97.62 75 VAL A CA 1
ATOM 578 C C . VAL A 1 75 ? -5.931 -2.077 2.857 1.00 97.62 75 VAL A C 1
ATOM 580 O O . VAL A 1 75 ? -5.040 -2.029 2.011 1.00 97.62 75 VAL A O 1
ATOM 583 N N . GLU A 1 76 ? -6.477 -3.236 3.234 1.00 98.06 76 GLU A N 1
ATOM 584 C CA . GLU A 1 76 ? -6.087 -4.545 2.687 1.00 98.06 76 GLU A CA 1
ATOM 585 C C . GLU A 1 76 ? -6.280 -4.629 1.173 1.00 98.06 76 GLU A C 1
ATOM 587 O O . GLU A 1 76 ? -5.396 -5.101 0.452 1.00 98.06 76 GLU A O 1
ATOM 592 N N . ALA A 1 77 ? -7.415 -4.139 0.671 1.00 97.81 77 ALA A N 1
ATOM 593 C CA . ALA A 1 77 ? -7.700 -4.127 -0.756 1.00 97.81 77 ALA A CA 1
ATOM 594 C C . ALA A 1 77 ? -6.740 -3.208 -1.527 1.00 97.81 77 ALA A C 1
ATOM 596 O O . ALA A 1 77 ? -6.307 -3.558 -2.627 1.00 97.81 77 ALA A O 1
ATOM 597 N N . ILE A 1 78 ? -6.392 -2.047 -0.962 1.00 96.62 78 ILE A N 1
ATOM 598 C CA . ILE A 1 78 ? -5.424 -1.121 -1.566 1.00 96.62 78 ILE A CA 1
ATOM 599 C C . ILE A 1 78 ? -4.031 -1.755 -1.593 1.00 96.62 78 ILE A C 1
ATOM 601 O O . ILE A 1 78 ? -3.400 -1.773 -2.648 1.00 96.62 78 ILE A O 1
ATOM 605 N N . LEU A 1 79 ? -3.568 -2.310 -0.471 1.00 97.81 79 LEU A N 1
ATOM 606 C CA . LEU A 1 79 ? -2.244 -2.929 -0.364 1.00 97.81 79 LEU A CA 1
ATOM 607 C C . LEU A 1 79 ? -2.090 -4.147 -1.269 1.00 97.81 79 LEU A C 1
ATOM 609 O O . LEU A 1 79 ? -1.048 -4.313 -1.896 1.00 97.81 79 LEU A O 1
ATOM 613 N N . THR A 1 80 ? -3.138 -4.961 -1.398 1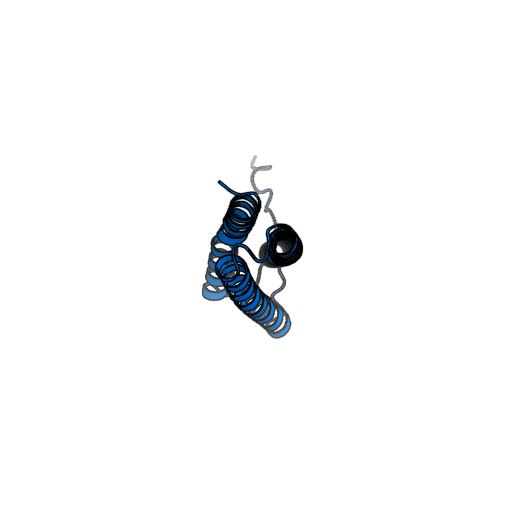.00 97.75 80 THR A N 1
ATOM 614 C CA . THR A 1 80 ? -3.138 -6.111 -2.313 1.00 97.75 80 THR A CA 1
ATOM 615 C C . THR A 1 80 ? -2.920 -5.654 -3.754 1.00 97.75 80 THR A C 1
ATOM 617 O O . THR A 1 80 ? -2.002 -6.127 -4.422 1.00 97.75 80 THR A O 1
ATOM 620 N N . LYS A 1 81 ? -3.704 -4.670 -4.213 1.00 96.38 81 LYS A N 1
ATOM 621 C CA . LYS A 1 81 ? -3.560 -4.095 -5.560 1.00 96.38 81 LYS A CA 1
ATOM 622 C C . LYS A 1 81 ? -2.199 -3.434 -5.763 1.00 96.38 81 LYS A C 1
ATOM 624 O O . LYS A 1 81 ? -1.605 -3.557 -6.828 1.00 96.38 81 LYS A O 1
ATOM 629 N N . LEU A 1 82 ? -1.698 -2.731 -4.750 1.00 96.38 82 LEU A N 1
ATOM 630 C CA . LEU A 1 82 ? -0.377 -2.112 -4.795 1.00 96.38 82 LEU A CA 1
ATOM 631 C C . LEU A 1 82 ? 0.724 -3.172 -4.954 1.00 96.38 82 LEU A C 1
ATOM 633 O O . LEU A 1 82 ? 1.615 -3.008 -5.787 1.00 96.38 82 LEU A O 1
ATOM 637 N N . GLY A 1 83 ? 0.628 -4.281 -4.219 1.00 96.94 83 GLY A N 1
ATOM 638 C CA . GLY A 1 83 ? 1.535 -5.420 -4.338 1.00 96.94 83 GLY A CA 1
ATOM 639 C C . GLY A 1 83 ? 1.530 -6.043 -5.736 1.00 96.94 83 GLY A C 1
ATOM 640 O O . GLY A 1 83 ? 2.600 -6.295 -6.290 1.00 96.94 83 GLY A O 1
ATOM 641 N N . GLU A 1 84 ? 0.351 -6.233 -6.336 1.00 97.00 84 GLU A N 1
ATOM 642 C CA . GLU A 1 84 ? 0.206 -6.701 -7.725 1.00 97.00 84 GLU A CA 1
ATOM 643 C C . GLU A 1 84 ? 0.919 -5.763 -8.710 1.00 97.00 84 GLU A C 1
ATOM 645 O O . GLU A 1 84 ? 1.752 -6.206 -9.501 1.00 97.00 84 GLU A O 1
ATOM 650 N N . VAL A 1 85 ? 0.686 -4.453 -8.594 1.00 95.12 85 VAL A N 1
ATOM 651 C CA . VAL A 1 85 ? 1.321 -3.439 -9.451 1.00 95.12 85 VAL A CA 1
ATOM 652 C C . VAL A 1 85 ? 2.847 -3.432 -9.300 1.00 95.12 85 VAL A C 1
ATOM 654 O O . VAL A 1 85 ? 3.572 -3.354 -10.294 1.00 95.12 85 VAL A O 1
ATOM 657 N N . ILE A 1 86 ? 3.366 -3.545 -8.075 1.00 95.44 86 ILE A N 1
ATOM 658 C CA . ILE A 1 86 ? 4.814 -3.628 -7.822 1.00 95.44 86 ILE A CA 1
ATOM 659 C C . ILE A 1 86 ? 5.407 -4.884 -8.468 1.00 95.44 86 ILE A C 1
ATOM 661 O O . ILE A 1 86 ? 6.489 -4.816 -9.058 1.00 95.44 86 ILE A O 1
ATOM 665 N N . MET A 1 87 ? 4.732 -6.032 -8.358 1.00 95.06 87 MET A N 1
ATOM 666 C CA . MET A 1 87 ? 5.184 -7.276 -8.987 1.00 95.06 87 MET A CA 1
ATOM 667 C C . MET A 1 87 ? 5.216 -7.160 -10.510 1.00 95.06 87 MET A C 1
ATOM 669 O O . MET A 1 87 ? 6.195 -7.596 -11.117 1.00 95.06 87 MET A O 1
ATOM 673 N N . ASP A 1 88 ? 4.220 -6.517 -11.114 1.00 92.94 88 ASP A N 1
ATOM 674 C CA . ASP A 1 88 ? 4.181 -6.272 -12.556 1.00 92.94 88 ASP A CA 1
ATOM 675 C C . ASP A 1 88 ? 5.369 -5.414 -13.013 1.00 92.94 88 ASP A C 1
ATOM 677 O O . ASP A 1 88 ? 6.064 -5.771 -13.969 1.00 92.94 88 ASP A O 1
ATOM 681 N N . PHE A 1 89 ? 5.667 -4.318 -12.306 1.00 91.81 89 PHE A N 1
ATOM 682 C CA . PHE A 1 89 ? 6.841 -3.491 -12.607 1.00 91.81 89 PHE A CA 1
ATOM 683 C C . PHE A 1 89 ? 8.159 -4.245 -12.417 1.00 91.81 89 PHE A C 1
ATOM 685 O O . PHE A 1 89 ? 9.031 -4.155 -13.282 1.00 91.81 89 PHE A O 1
ATOM 692 N N . LYS A 1 90 ? 8.297 -5.049 -11.355 1.00 90.88 90 LYS A N 1
ATOM 693 C CA . LYS A 1 90 ? 9.478 -5.909 -11.145 1.00 90.88 90 LYS A CA 1
ATOM 694 C C . LYS A 1 90 ? 9.647 -6.923 -12.276 1.00 90.88 90 LYS A C 1
ATOM 696 O O . LYS A 1 90 ? 10.750 -7.088 -12.792 1.00 90.88 90 LYS A O 1
ATOM 701 N N . ALA A 1 91 ? 8.568 -7.587 -12.686 1.00 89.31 91 ALA A N 1
ATOM 702 C CA . ALA A 1 91 ? 8.596 -8.572 -13.761 1.00 89.31 91 ALA A CA 1
ATOM 703 C C . ALA A 1 91 ? 8.988 -7.942 -15.106 1.00 89.31 91 ALA A C 1
ATOM 705 O O . ALA A 1 91 ? 9.795 -8.515 -15.839 1.00 89.31 91 ALA A O 1
ATOM 706 N N . MET A 1 92 ? 8.466 -6.751 -15.413 1.00 83.56 92 MET A N 1
ATOM 707 C CA . MET A 1 92 ? 8.838 -5.997 -16.615 1.00 83.56 92 MET A CA 1
ATOM 708 C C . MET A 1 92 ? 10.312 -5.593 -16.598 1.00 83.56 92 MET A C 1
ATOM 710 O O . MET A 1 92 ? 11.039 -5.868 -17.550 1.00 83.56 92 MET A O 1
ATOM 714 N N . ALA A 1 93 ? 10.777 -5.021 -15.490 1.00 82.69 93 ALA A N 1
ATOM 715 C CA . ALA A 1 93 ? 12.156 -4.574 -15.353 1.00 82.69 93 ALA A CA 1
ATOM 716 C C . ALA A 1 93 ? 13.165 -5.736 -15.500 1.00 82.69 93 ALA A C 1
ATOM 718 O O . ALA A 1 93 ? 14.217 -5.579 -16.121 1.00 82.69 93 ALA A O 1
ATOM 719 N N . LEU A 1 94 ? 12.817 -6.931 -15.003 1.00 81.88 94 LEU A N 1
ATOM 720 C CA . LEU A 1 94 ? 13.601 -8.156 -15.201 1.00 81.88 94 LEU A CA 1
ATOM 721 C C . LEU A 1 94 ? 13.577 -8.660 -16.651 1.00 81.88 94 LEU A C 1
ATOM 723 O O . LEU A 1 94 ? 14.592 -9.154 -17.140 1.00 81.88 94 LEU A O 1
ATOM 727 N N . LYS A 1 95 ? 12.428 -8.570 -17.329 1.00 78.19 95 LYS A N 1
ATOM 728 C CA . LYS A 1 95 ? 12.247 -9.070 -18.699 1.00 78.19 95 LYS A CA 1
ATOM 729 C C . LYS A 1 95 ? 12.991 -8.224 -19.729 1.00 78.19 95 LYS A C 1
ATOM 731 O O . LYS A 1 95 ? 13.599 -8.784 -20.638 1.00 78.19 95 LYS A O 1
ATOM 736 N N . ASP A 1 96 ? 12.936 -6.906 -19.582 1.00 67.12 96 ASP A N 1
ATOM 737 C CA . ASP A 1 96 ? 13.470 -5.981 -20.582 1.00 67.12 96 ASP A CA 1
ATOM 738 C C . ASP A 1 96 ? 14.946 -5.633 -20.317 1.00 67.12 96 ASP A C 1
ATOM 740 O O . ASP A 1 96 ? 15.610 -5.051 -21.170 1.00 67.12 96 ASP A O 1
ATOM 744 N N . GLY A 1 97 ? 15.488 -5.996 -19.144 1.00 61.59 97 GLY A N 1
ATOM 745 C CA . GLY A 1 97 ? 16.846 -5.620 -18.731 1.00 61.59 97 GLY A CA 1
ATOM 746 C C . GLY A 1 97 ? 17.023 -4.111 -18.516 1.00 61.59 97 GLY A C 1
ATOM 747 O O . GLY A 1 97 ? 18.145 -3.644 -18.335 1.00 61.59 97 GLY A O 1
ATOM 748 N N . LEU A 1 98 ? 15.923 -3.351 -18.526 1.00 61.78 98 LEU A N 1
ATOM 749 C CA . LEU A 1 98 ? 15.880 -1.893 -18.416 1.00 61.78 98 LEU A CA 1
ATOM 750 C C . LEU A 1 98 ? 15.715 -1.463 -16.951 1.00 61.78 98 LEU A C 1
ATOM 752 O O . LEU A 1 98 ? 14.739 -0.809 -16.580 1.00 61.78 98 LEU A O 1
ATOM 756 N N . TYR A 1 99 ? 16.666 -1.882 -16.112 1.00 63.31 99 TYR A N 1
ATOM 757 C CA . TYR A 1 99 ? 16.878 -1.307 -14.785 1.00 63.31 99 TYR A CA 1
ATOM 758 C C . TYR A 1 99 ? 17.86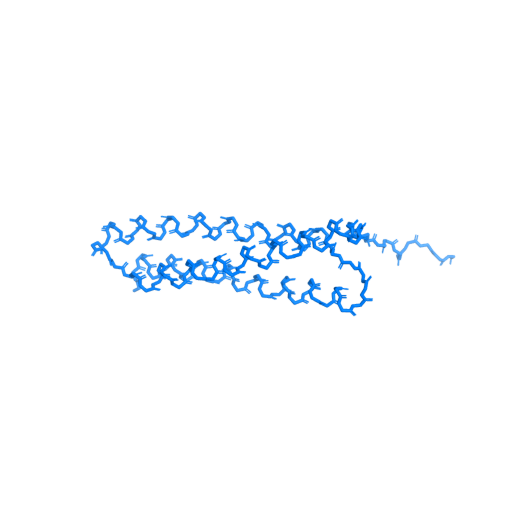0 -0.150 -14.929 1.00 63.31 99 TYR A C 1
ATOM 760 O O . TYR A 1 99 ? 19.067 -0.364 -15.069 1.00 63.31 99 TYR A O 1
ATOM 768 N N . HIS A 1 100 ? 17.353 1.076 -14.881 1.00 67.62 100 HIS A N 1
ATOM 769 C CA . HIS A 1 100 ? 18.203 2.259 -14.914 1.00 67.62 100 HIS A CA 1
ATOM 770 C C . HIS A 1 100 ? 18.053 3.029 -13.605 1.00 67.62 100 HIS A C 1
ATOM 772 O O . HIS A 1 100 ? 16.946 3.332 -13.158 1.00 67.62 100 HIS A O 1
ATOM 778 N N . ARG A 1 101 ? 19.198 3.292 -12.969 1.00 62.34 101 ARG A N 1
ATOM 779 C CA . ARG A 1 101 ? 19.313 4.244 -11.864 1.00 62.34 101 ARG A CA 1
ATOM 780 C C . ARG A 1 101 ? 19.079 5.637 -12.444 1.00 62.34 101 ARG A C 1
ATOM 782 O O . ARG A 1 101 ? 19.558 5.904 -13.547 1.00 62.34 101 ARG A O 1
ATOM 789 N N . ARG A 1 102 ? 18.380 6.525 -11.739 1.00 65.75 102 ARG A N 1
ATOM 790 C CA . ARG A 1 102 ? 18.221 7.917 -12.180 1.00 65.75 102 ARG A CA 1
ATOM 791 C C . ARG A 1 102 ? 19.602 8.574 -12.247 1.00 65.75 102 ARG A C 1
ATOM 793 O O . ARG A 1 102 ? 20.166 8.968 -11.229 1.00 65.75 102 ARG A O 1
ATOM 800 N N . GLU A 1 103 ? 20.158 8.695 -13.448 1.00 54.94 103 GLU A N 1
ATOM 801 C CA . GLU A 1 103 ? 21.350 9.504 -13.675 1.00 54.94 103 GLU A CA 1
ATOM 802 C C . GLU A 1 103 ? 20.929 10.974 -13.614 1.00 54.94 103 GLU A C 1
ATOM 804 O O . GLU A 1 103 ? 20.299 11.504 -14.529 1.00 54.94 103 GLU A O 1
ATOM 809 N N . TYR A 1 104 ? 21.233 11.642 -12.500 1.00 46.28 104 TYR A N 1
ATOM 810 C CA . TYR A 1 104 ? 21.243 13.099 -12.479 1.00 46.28 104 TYR A CA 1
ATOM 811 C C . TYR A 1 104 ? 22.419 13.535 -13.352 1.00 46.28 104 TYR A C 1
ATOM 813 O O . TYR A 1 104 ? 23.571 13.498 -12.923 1.00 46.28 104 TYR A O 1
ATOM 821 N N . SER A 1 105 ? 22.145 13.901 -14.601 1.00 44.91 105 SER A N 1
ATOM 822 C CA . SER A 1 105 ? 23.105 14.649 -15.398 1.00 44.91 105 SER A CA 1
ATOM 823 C C . SER A 1 105 ? 23.310 16.001 -14.712 1.00 44.91 105 SER A C 1
ATOM 825 O O . SER A 1 105 ? 22.498 16.915 -14.880 1.00 44.91 105 SER A O 1
ATOM 827 N N . ASP A 1 106 ? 24.385 16.126 -13.934 1.00 43.84 106 ASP A N 1
ATOM 828 C CA . ASP A 1 106 ? 24.962 17.401 -13.492 1.00 43.84 106 ASP A CA 1
ATOM 829 C C . ASP A 1 106 ? 25.514 18.170 -14.714 1.00 43.84 106 ASP A C 1
ATOM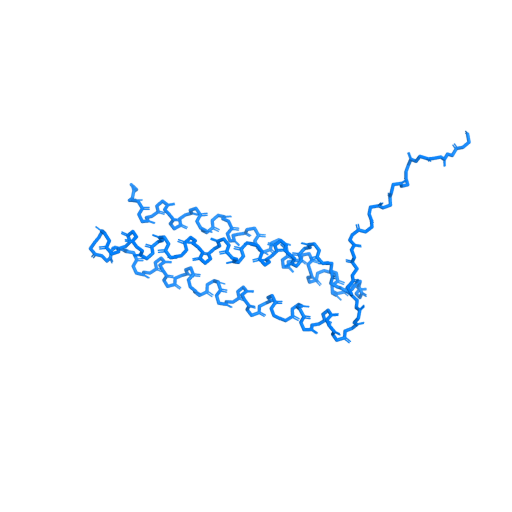 831 O O . ASP A 1 106 ? 26.690 18.520 -14.797 1.00 43.84 106 ASP A O 1
ATOM 835 N N . GLU A 1 107 ? 24.677 18.442 -15.713 1.00 52.16 107 GLU A N 1
ATOM 836 C CA . GLU A 1 107 ? 25.016 19.310 -16.834 1.00 52.16 107 GLU A CA 1
ATOM 837 C C . GLU A 1 107 ? 24.494 20.718 -16.566 1.00 52.16 107 GLU A C 1
ATOM 839 O O . GLU A 1 107 ? 23.530 21.183 -17.160 1.00 52.16 107 GLU A O 1
ATOM 844 N N . CYS A 1 108 ? 25.167 21.416 -15.653 1.00 48.34 108 CYS A N 1
ATOM 845 C CA . CYS A 1 108 ? 25.346 22.867 -15.751 1.00 48.34 108 CYS A CA 1
ATOM 846 C C . CYS A 1 108 ? 26.607 23.295 -14.986 1.00 48.34 108 CYS A C 1
ATOM 848 O O . CYS A 1 108 ? 26.600 24.173 -14.128 1.00 48.34 108 CYS A O 1
ATOM 850 N N . GLY A 1 109 ? 27.722 22.645 -15.319 1.00 49.06 109 GLY A N 1
ATOM 851 C CA . GLY A 1 109 ? 29.052 22.986 -14.839 1.00 49.06 109 GLY A CA 1
ATOM 852 C C . GLY A 1 109 ? 30.107 22.719 -15.904 1.00 49.06 109 GLY A C 1
ATOM 853 O O . GLY A 1 109 ? 30.916 21.820 -15.712 1.00 49.06 109 GLY A O 1
ATOM 854 N N . ARG A 1 110 ? 30.077 23.473 -17.017 1.00 49.50 110 ARG A N 1
ATOM 855 C CA . ARG A 1 110 ? 31.232 23.913 -17.842 1.00 49.50 110 ARG A CA 1
ATOM 856 C C . ARG A 1 110 ? 30.771 24.386 -19.224 1.00 49.50 110 ARG A C 1
ATOM 858 O O . ARG A 1 110 ? 30.298 23.596 -20.030 1.00 49.50 110 ARG A O 1
ATOM 865 N N . GLY A 1 111 ? 31.006 25.661 -19.514 1.00 50.75 111 GLY A N 1
ATOM 866 C CA . GLY A 1 111 ? 30.871 26.22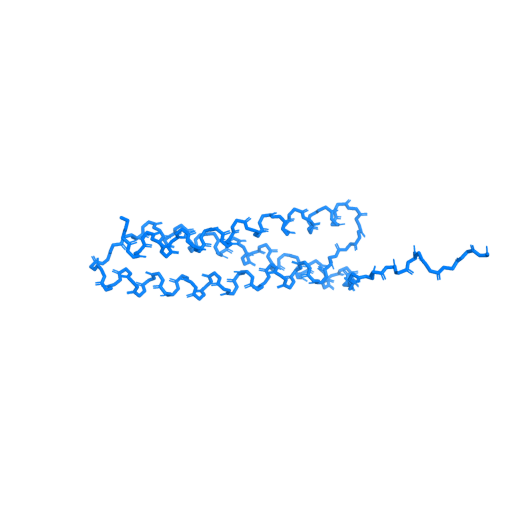9 -20.851 1.00 50.75 111 GLY A CA 1
ATOM 867 C C . GLY A 1 111 ? 31.549 27.594 -20.934 1.00 50.75 111 GLY A C 1
ATOM 868 O O . GLY A 1 111 ? 30.874 28.591 -20.724 1.00 50.75 111 GLY A O 1
ATOM 869 N N . ASN A 1 112 ? 32.862 27.555 -21.213 1.00 40.94 112 ASN A N 1
ATOM 870 C CA . ASN A 1 112 ? 33.809 28.616 -21.616 1.00 40.94 112 ASN A CA 1
ATOM 871 C C . ASN A 1 112 ? 33.843 29.949 -20.857 1.00 40.94 112 ASN A C 1
ATOM 873 O O . ASN A 1 112 ? 32.997 30.826 -21.127 1.00 40.94 112 ASN A O 1
#

Secondary structure (DSSP, 8-state):
--HHHHHHHHHHHHHHHHHHHHHHHHHHHHHT--EEHHHHHHHHHHHHHHHHHHHHHHHHHHHTTS--HHHHHHHHHHHHHHHHHHHHHHHHHHHH--EE-------SS---

Foldseek 3Di:
DDPLVVLLVVLVVLLVVLVVLLVVQVVCVVVVLAGEPVSLVSLVVNLVVLVVSLVVSCVSCVVVVNPDPVSSVVSVVSSVVSVVSSVVSVVRCVVVVNHDHPPPPPPPPDDD

pLDDT: mean 87.51, std 15.04, range [40.94, 98.06]

Radius of gyration: 18.29 Å; chains: 1; bounding box: 48×38×45 Å

Sequence (112 aa):
MSAVQTCYIKITEKLEVSSKYIELLNLQRSRGDGVVFEDLEELSTISQEGHEGLEALKLLSEQNNGEGPDYIASVEAILTKLGEVIMDFKAMALKDGLYHRREYSDECGRGN